Protein AF-A0A2V7JCJ3-F1 (afdb_monomer_lite)

Structure (mmCIF, N/CA/C/O backbone):
data_AF-A0A2V7JCJ3-F1
#
_entry.id   AF-A0A2V7JCJ3-F1
#
loop_
_atom_site.group_PDB
_atom_site.id
_atom_site.type_symbol
_atom_site.label_atom_id
_atom_site.label_alt_id
_atom_site.label_comp_id
_atom_site.label_asym_id
_atom_site.label_entity_id
_atom_site.label_seq_id
_atom_site.pdbx_PDB_ins_code
_atom_site.Cartn_x
_atom_site.Cartn_y
_atom_site.Cartn_z
_atom_site.occupancy
_atom_site.B_iso_or_equiv
_atom_site.auth_seq_id
_atom_site.auth_comp_id
_atom_site.auth_asym_id
_atom_site.auth_atom_id
_atom_site.pdbx_PDB_model_num
ATOM 1 N N . ASP A 1 1 ? -1.821 -8.623 -9.725 1.00 82.00 1 ASP A N 1
ATOM 2 C CA . ASP A 1 1 ? -1.300 -7.242 -9.743 1.00 82.00 1 ASP A CA 1
ATOM 3 C C . ASP A 1 1 ? -2.432 -6.246 -9.888 1.00 82.00 1 ASP A C 1
ATOM 5 O O . ASP A 1 1 ? -3.437 -6.565 -10.519 1.00 82.00 1 ASP A O 1
ATOM 9 N N . VAL A 1 2 ? -2.290 -5.078 -9.264 1.00 89.31 2 VAL A N 1
ATOM 10 C CA . VAL A 1 2 ? -3.280 -3.993 -9.255 1.00 89.31 2 VAL A CA 1
ATOM 11 C C . VAL A 1 2 ? -2.652 -2.770 -9.913 1.00 89.31 2 VAL A C 1
ATOM 13 O O . VAL A 1 2 ? -1.606 -2.309 -9.464 1.00 89.31 2 VAL A O 1
ATOM 16 N N . ILE A 1 3 ? -3.286 -2.245 -10.962 1.00 91.06 3 ILE A N 1
ATOM 17 C CA . ILE A 1 3 ? -2.838 -1.043 -11.675 1.00 91.06 3 ILE A CA 1
ATOM 18 C C . ILE A 1 3 ? -3.999 -0.054 -11.702 1.00 91.06 3 ILE A C 1
ATOM 20 O O . I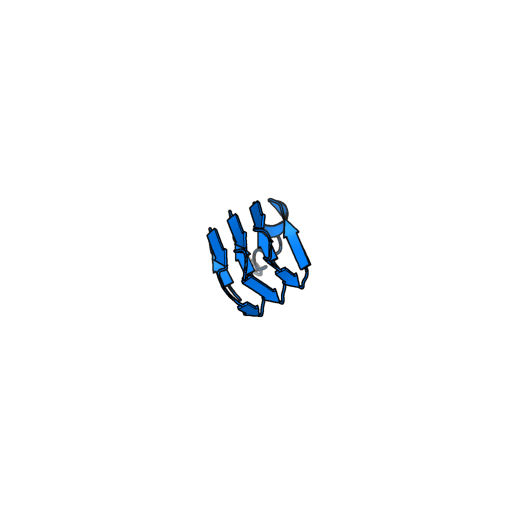LE A 1 3 ? -5.090 -0.388 -12.162 1.00 91.06 3 ILE A O 1
ATOM 24 N N . SER A 1 4 ? -3.777 1.153 -11.193 1.00 92.69 4 SER A N 1
ATOM 25 C CA . SER A 1 4 ? -4.782 2.218 -11.179 1.00 92.69 4 SER A CA 1
ATOM 26 C C . SER A 1 4 ? -4.116 3.593 -11.231 1.00 92.69 4 SER A C 1
ATOM 28 O O . SER A 1 4 ? -2.903 3.715 -11.122 1.00 92.69 4 SER A O 1
ATOM 30 N N . ARG A 1 5 ? -4.907 4.657 -11.367 1.00 92.50 5 ARG A N 1
ATOM 31 C CA . ARG A 1 5 ? -4.415 6.024 -11.122 1.00 92.50 5 ARG A CA 1
ATOM 32 C C . ARG A 1 5 ? -4.353 6.313 -9.626 1.00 92.50 5 ARG A C 1
ATOM 34 O O . ARG A 1 5 ? -3.335 6.770 -9.114 1.00 92.50 5 ARG A O 1
ATOM 41 N N . GLU A 1 6 ? -5.421 5.950 -8.924 1.00 94.62 6 GLU A N 1
ATOM 42 C CA . GLU A 1 6 ? -5.526 6.028 -7.471 1.00 94.62 6 GLU A CA 1
ATOM 43 C C . GLU A 1 6 ? -6.051 4.707 -6.901 1.00 94.62 6 GLU A C 1
ATOM 45 O O . GLU A 1 6 ? -6.864 4.029 -7.539 1.00 94.62 6 GLU A O 1
ATOM 50 N N . ALA A 1 7 ? -5.593 4.332 -5.706 1.00 94.12 7 ALA A N 1
ATOM 51 C CA . ALA A 1 7 ? -6.051 3.133 -5.010 1.00 94.12 7 ALA A CA 1
ATOM 52 C C . ALA A 1 7 ? -6.211 3.376 -3.504 1.00 94.12 7 ALA A C 1
ATOM 54 O O . ALA A 1 7 ? -5.353 3.989 -2.872 1.00 94.12 7 ALA A O 1
ATOM 55 N N . ILE A 1 8 ? -7.294 2.850 -2.930 1.00 95.56 8 ILE A N 1
ATOM 56 C CA . ILE A 1 8 ? -7.544 2.823 -1.485 1.00 95.56 8 ILE A CA 1
ATOM 57 C C . ILE A 1 8 ? -7.613 1.356 -1.070 1.00 95.56 8 ILE A C 1
ATOM 59 O O . ILE A 1 8 ? -8.415 0.594 -1.611 1.00 95.56 8 ILE A O 1
ATOM 63 N N . ILE A 1 9 ? -6.758 0.953 -0.137 1.00 95.06 9 ILE A N 1
ATOM 64 C CA . ILE A 1 9 ? -6.609 -0.427 0.308 1.00 95.06 9 ILE A CA 1
ATOM 65 C C . ILE A 1 9 ? -7.242 -0.569 1.688 1.00 95.06 9 ILE A C 1
ATOM 67 O O . ILE A 1 9 ? -6.730 -0.040 2.670 1.00 95.06 9 ILE A O 1
ATOM 71 N N . GLY A 1 10 ? -8.362 -1.291 1.744 1.00 94.62 10 GLY A N 1
ATOM 72 C CA . GLY A 1 10 ? -9.155 -1.526 2.958 1.00 94.62 10 GLY A CA 1
ATOM 73 C C . GLY A 1 10 ? -9.118 -2.956 3.488 1.00 94.62 10 GLY A C 1
ATOM 74 O O . GLY A 1 10 ? -9.993 -3.353 4.249 1.00 94.62 10 GLY A O 1
ATOM 75 N N . GLY A 1 11 ? -8.152 -3.760 3.050 1.00 93.81 11 GLY A N 1
ATOM 76 C CA . GLY A 1 11 ? -8.061 -5.172 3.408 1.00 93.81 11 GLY A CA 1
ATOM 77 C C . GLY A 1 11 ? -6.686 -5.739 3.097 1.00 93.81 11 GLY A C 1
ATOM 78 O O . GLY A 1 11 ? -5.696 -5.010 3.105 1.00 93.81 11 GLY A O 1
ATOM 79 N N . GLU A 1 12 ? -6.629 -7.035 2.812 1.00 95.06 12 GLU A N 1
ATOM 80 C CA . GLU A 1 12 ? -5.378 -7.714 2.491 1.00 95.06 12 GLU A CA 1
ATOM 81 C C . GLU A 1 12 ? -5.140 -7.763 0.976 1.00 95.06 12 GLU A C 1
ATOM 83 O O . GLU A 1 12 ? -6.008 -8.195 0.214 1.00 95.06 12 GLU A O 1
ATOM 88 N N . VAL A 1 13 ? -3.953 -7.352 0.530 1.00 94.19 13 VAL A N 1
ATOM 89 C CA . VAL A 1 13 ? -3.521 -7.467 -0.869 1.00 94.19 13 VAL A CA 1
ATOM 90 C C . VAL A 1 13 ? -2.236 -8.272 -0.933 1.00 94.19 13 VAL A C 1
ATOM 92 O O . VAL A 1 13 ? -1.275 -7.971 -0.234 1.00 94.19 13 VAL A O 1
ATOM 95 N N . ARG A 1 14 ? -2.199 -9.279 -1.809 1.00 94.81 14 ARG A N 1
ATOM 96 C CA . ARG A 1 14 ? -0.998 -10.067 -2.104 1.00 94.81 14 ARG A CA 1
ATOM 97 C C . ARG A 1 14 ? -0.604 -9.861 -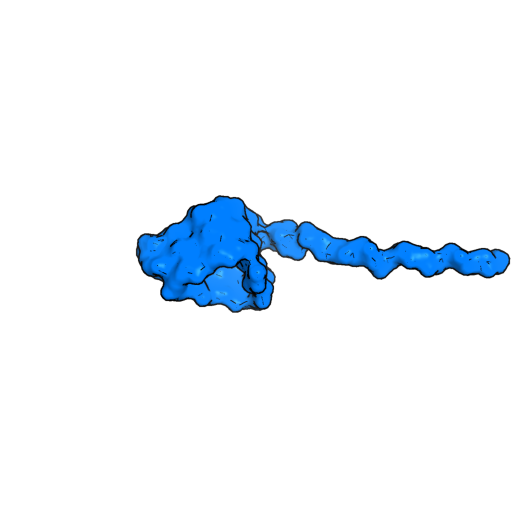3.561 1.00 94.81 14 ARG A C 1
ATOM 99 O O . ARG A 1 14 ? -1.358 -10.242 -4.455 1.00 94.81 14 ARG A O 1
ATOM 106 N N . GLY A 1 15 ? 0.559 -9.266 -3.792 1.00 92.81 15 GLY A N 1
ATOM 107 C CA . GLY A 1 15 ? 1.087 -8.959 -5.121 1.00 92.81 15 GLY A CA 1
ATOM 108 C C . GLY A 1 15 ? 1.448 -7.487 -5.294 1.00 92.81 15 GLY A C 1
ATOM 109 O O . GLY A 1 15 ? 1.440 -6.713 -4.339 1.00 92.81 15 GLY A O 1
ATOM 110 N N . SER A 1 16 ? 1.775 -7.112 -6.528 1.00 91.31 16 SER A N 1
ATOM 111 C CA . SER A 1 16 ? 2.274 -5.772 -6.833 1.00 91.31 16 SER A CA 1
ATOM 112 C C . SER A 1 16 ? 1.130 -4.775 -7.026 1.00 91.31 16 SER A C 1
ATOM 114 O O . SER A 1 16 ? 0.178 -5.047 -7.768 1.00 91.31 16 SER A O 1
ATOM 116 N N . ILE A 1 17 ? 1.234 -3.611 -6.383 1.00 92.75 17 ILE A N 1
ATOM 117 C CA . ILE A 1 17 ? 0.308 -2.483 -6.509 1.00 92.75 17 ILE A CA 1
ATOM 118 C C . ILE A 1 17 ? 1.041 -1.324 -7.172 1.00 92.75 17 ILE A C 1
ATOM 120 O O . ILE A 1 17 ? 2.063 -0.850 -6.677 1.00 92.75 17 ILE A O 1
ATOM 124 N N . ARG A 1 18 ? 0.483 -0.827 -8.270 1.00 92.38 18 ARG A N 1
ATOM 125 C CA . ARG A 1 18 ? 0.989 0.334 -8.989 1.00 92.38 18 ARG A CA 1
ATOM 126 C C . ARG A 1 18 ? -0.109 1.376 -9.121 1.00 92.38 18 ARG A C 1
ATOM 128 O O . ARG A 1 18 ? -1.160 1.097 -9.697 1.00 92.38 18 ARG A O 1
ATOM 135 N N . ALA A 1 19 ? 0.147 2.567 -8.593 1.00 93.06 19 ALA A N 1
ATOM 136 C CA . ALA A 1 19 ? -0.723 3.714 -8.773 1.00 93.06 19 ALA A CA 1
ATOM 137 C C . ALA A 1 19 ? 0.033 4.901 -9.360 1.00 93.06 19 ALA A C 1
ATOM 139 O O . ALA A 1 19 ? 1.069 5.303 -8.836 1.00 93.06 19 ALA A O 1
ATOM 140 N N . ASP A 1 20 ? -0.511 5.507 -10.409 1.00 90.81 20 ASP A N 1
ATOM 141 C CA . ASP A 1 20 ? 0.168 6.627 -11.063 1.00 90.81 20 ASP A CA 1
ATOM 142 C C . ASP A 1 20 ? 0.185 7.905 -10.210 1.00 90.81 20 ASP A C 1
ATOM 144 O O . ASP A 1 20 ? 1.025 8.782 -10.411 1.00 90.81 20 ASP A O 1
ATOM 148 N N . GLU A 1 21 ? -0.735 8.028 -9.250 1.00 92.31 21 GLU A N 1
ATOM 149 C CA . GLU A 1 21 ? -0.943 9.262 -8.500 1.00 92.31 21 GLU A CA 1
ATOM 150 C C . GLU A 1 21 ? -0.940 9.055 -6.983 1.00 92.31 21 GLU A C 1
ATOM 152 O O . GLU A 1 21 ? -0.109 9.656 -6.292 1.00 92.31 21 GLU A O 1
ATOM 157 N N . ARG A 1 22 ? -1.838 8.217 -6.450 1.00 93.50 22 ARG A N 1
ATOM 158 C CA . ARG A 1 22 ? -2.020 8.066 -4.998 1.00 93.50 22 ARG A CA 1
ATOM 159 C C . ARG A 1 22 ? -2.364 6.637 -4.580 1.00 93.50 22 ARG A C 1
ATOM 161 O O . ARG A 1 22 ? -3.253 6.019 -5.155 1.00 93.50 22 ARG A O 1
ATOM 168 N N . ILE A 1 23 ? -1.733 6.166 -3.505 1.00 95.50 23 ILE A N 1
ATOM 169 C CA . ILE A 1 23 ? -2.164 4.985 -2.744 1.00 95.50 23 ILE A CA 1
ATOM 170 C C . ILE A 1 23 ? -2.502 5.400 -1.316 1.00 95.50 23 ILE A C 1
ATOM 172 O O . ILE A 1 23 ? -1.752 6.145 -0.687 1.00 95.50 23 ILE A O 1
ATOM 176 N N . GLU A 1 24 ? -3.620 4.902 -0.803 1.00 95.69 24 GLU A N 1
ATOM 177 C CA . GLU A 1 24 ? -4.025 5.032 0.593 1.00 95.69 24 GLU A CA 1
ATOM 178 C C . GLU A 1 24 ? -4.173 3.653 1.234 1.00 95.69 24 GLU A C 1
ATOM 180 O O . GLU A 1 24 ? -4.962 2.833 0.778 1.00 95.69 24 GLU A O 1
ATOM 185 N N . ILE A 1 25 ? -3.412 3.408 2.294 1.00 95.94 25 ILE A N 1
ATOM 186 C CA . ILE A 1 25 ? -3.456 2.193 3.106 1.00 95.94 25 ILE A CA 1
ATOM 187 C C . ILE A 1 25 ? -4.289 2.512 4.349 1.00 95.94 25 ILE A C 1
ATOM 189 O O . ILE A 1 25 ? -3.909 3.376 5.142 1.00 95.94 25 ILE A O 1
ATOM 193 N N . GLN A 1 26 ? -5.445 1.863 4.494 1.00 97.25 26 GLN A N 1
ATOM 194 C CA . GLN A 1 26 ? -6.341 2.067 5.633 1.00 97.25 26 GLN A CA 1
ATOM 195 C C . GLN A 1 26 ? -5.829 1.371 6.903 1.00 97.25 26 GLN A C 1
ATOM 197 O O . GLN A 1 26 ? -4.993 0.470 6.846 1.00 97.25 26 GLN A O 1
ATOM 202 N N . SER A 1 27 ? -6.372 1.760 8.054 1.00 95.88 27 SER A N 1
ATOM 203 C CA . SER A 1 27 ? -5.909 1.356 9.390 1.00 95.88 27 SER A CA 1
ATOM 204 C C . SER A 1 27 ? -5.895 -0.145 9.703 1.00 95.88 27 SER A C 1
ATOM 206 O O . SER A 1 27 ? -5.242 -0.550 10.653 1.00 95.88 27 SER A O 1
ATOM 208 N N . THR A 1 28 ? -6.605 -0.989 8.954 1.00 93.94 28 THR A N 1
ATOM 209 C CA . THR A 1 28 ? -6.601 -2.456 9.150 1.00 93.94 28 THR A CA 1
ATOM 210 C C . THR A 1 28 ? -6.122 -3.211 7.915 1.00 93.94 28 THR A C 1
ATOM 212 O O . THR A 1 28 ? -6.391 -4.403 7.767 1.00 93.94 28 THR A O 1
ATOM 215 N N . SER A 1 29 ? -5.502 -2.505 6.972 1.00 96.00 29 SER A N 1
ATOM 216 C CA . SER A 1 29 ? -5.084 -3.087 5.702 1.00 96.00 29 SER A CA 1
ATOM 217 C C . SER A 1 29 ? -3.666 -3.641 5.767 1.00 96.00 29 SER A C 1
ATOM 219 O O . SER A 1 29 ? -2.814 -3.115 6.480 1.00 96.00 29 SER A O 1
ATOM 221 N N . VAL A 1 30 ? -3.427 -4.713 5.012 1.00 95.94 30 VAL A N 1
ATOM 222 C CA . VAL A 1 30 ? -2.136 -5.402 4.965 1.00 95.94 30 VAL A CA 1
ATOM 223 C C . VAL A 1 30 ? -1.759 -5.647 3.513 1.00 95.94 30 VAL A C 1
ATOM 225 O O . VAL A 1 30 ? -2.464 -6.333 2.775 1.00 95.94 30 VAL A O 1
ATOM 228 N N . VAL A 1 31 ? -0.631 -5.098 3.081 1.00 95.56 31 VAL A N 1
ATOM 229 C CA . VAL A 1 31 ? -0.098 -5.329 1.737 1.00 95.56 31 VAL A CA 1
ATOM 230 C C . VAL A 1 31 ? 1.109 -6.247 1.826 1.00 95.56 31 VAL A C 1
ATOM 232 O O . VAL A 1 31 ? 2.064 -5.947 2.527 1.00 95.56 31 VAL A O 1
ATOM 235 N N . HIS A 1 32 ? 1.089 -7.349 1.088 1.00 96.12 32 HIS A N 1
ATOM 236 C CA . HIS A 1 32 ? 2.216 -8.255 0.907 1.00 96.12 32 HIS A CA 1
ATOM 237 C C . HIS A 1 32 ? 2.693 -8.175 -0.543 1.00 96.12 32 HIS A C 1
ATOM 239 O O . HIS A 1 32 ? 2.116 -8.815 -1.426 1.00 96.12 32 HIS A O 1
ATOM 245 N N . GLY A 1 33 ? 3.736 -7.393 -0.799 1.00 93.81 33 GLY A N 1
ATOM 246 C CA . GLY A 1 33 ? 4.276 -7.202 -2.142 1.00 93.81 33 GLY A CA 1
ATOM 247 C C . GLY A 1 33 ? 4.800 -5.796 -2.393 1.00 93.81 33 GLY A C 1
ATOM 248 O O . GLY A 1 33 ? 4.961 -4.991 -1.475 1.00 93.81 33 GLY A O 1
ATOM 249 N N . ASP A 1 34 ? 5.081 -5.520 -3.661 1.00 92.44 34 ASP A N 1
ATOM 250 C CA . ASP A 1 34 ? 5.694 -4.267 -4.078 1.00 92.44 34 ASP A CA 1
ATOM 251 C C . ASP A 1 34 ? 4.642 -3.177 -4.289 1.00 92.44 34 ASP A C 1
ATOM 253 O O . ASP A 1 34 ? 3.612 -3.398 -4.925 1.00 92.44 34 ASP A O 1
ATOM 257 N N . VAL A 1 35 ? 4.922 -1.977 -3.786 1.00 93.25 35 VAL A N 1
ATOM 258 C CA . VAL A 1 35 ? 4.036 -0.815 -3.883 1.00 93.25 35 VAL A CA 1
ATOM 259 C C . VAL A 1 35 ? 4.755 0.301 -4.620 1.00 93.25 35 VAL A C 1
ATOM 261 O O . VAL A 1 35 ? 5.821 0.748 -4.201 1.00 93.25 35 VAL A O 1
ATOM 264 N N . VAL A 1 36 ? 4.163 0.773 -5.712 1.00 92.94 36 VAL A N 1
ATOM 265 C CA . VAL A 1 36 ? 4.690 1.859 -6.539 1.00 92.94 36 VAL A CA 1
ATOM 266 C C . VAL A 1 36 ? 3.657 2.975 -6.612 1.00 92.94 36 VAL A C 1
ATOM 268 O O . VAL A 1 36 ? 2.550 2.744 -7.096 1.00 92.94 36 VAL A O 1
ATOM 271 N N . ALA A 1 37 ? 4.004 4.179 -6.148 1.00 93.31 37 ALA A N 1
ATOM 272 C CA . ALA A 1 37 ? 3.123 5.345 -6.245 1.00 93.31 37 ALA A CA 1
ATOM 273 C C . ALA A 1 37 ? 3.862 6.683 -6.233 1.00 93.31 37 ALA A C 1
ATOM 275 O O . ALA A 1 37 ? 4.940 6.796 -5.664 1.00 93.31 37 ALA A O 1
ATOM 276 N N . LYS A 1 38 ? 3.259 7.752 -6.767 1.00 92.88 38 LYS A N 1
ATOM 277 C CA . LYS A 1 38 ? 3.797 9.111 -6.543 1.00 92.88 38 LYS A CA 1
ATOM 278 C C . LYS A 1 38 ? 3.588 9.573 -5.107 1.00 92.88 38 LYS A C 1
ATOM 280 O O . LYS A 1 38 ? 4.483 10.167 -4.513 1.00 92.88 38 LYS A O 1
ATOM 285 N N . ARG A 1 39 ? 2.399 9.313 -4.560 1.00 91.88 39 ARG A N 1
ATOM 286 C CA . ARG A 1 39 ? 2.002 9.693 -3.202 1.00 91.88 39 ARG A CA 1
ATOM 287 C C . ARG A 1 39 ? 1.474 8.473 -2.460 1.00 91.88 39 ARG A C 1
ATOM 289 O O . ARG A 1 39 ? 0.628 7.754 -2.985 1.00 91.88 39 ARG A O 1
ATOM 296 N N . LEU A 1 40 ? 1.942 8.274 -1.234 1.00 93.00 40 LEU A N 1
ATOM 297 C CA . LEU A 1 40 ? 1.471 7.220 -0.343 1.00 93.00 40 LEU A CA 1
ATOM 298 C C . LEU A 1 40 ? 0.955 7.848 0.950 1.00 93.00 40 LEU A C 1
ATOM 300 O O . LEU A 1 40 ? 1.653 8.644 1.577 1.00 93.00 40 LEU A O 1
ATOM 304 N N . LEU A 1 41 ? -0.256 7.471 1.346 1.00 94.38 41 LEU A N 1
ATOM 305 C CA . LEU A 1 41 ? -0.820 7.744 2.660 1.00 94.38 41 LEU A CA 1
ATOM 306 C C . LEU A 1 41 ? -0.967 6.411 3.391 1.00 94.38 41 LEU A C 1
ATOM 308 O O . LEU A 1 41 ? -1.593 5.494 2.867 1.00 94.38 41 LEU A O 1
ATOM 312 N N . VAL A 1 42 ? -0.416 6.310 4.597 1.00 93.88 42 VAL A N 1
ATOM 313 C CA . VAL A 1 42 ? -0.577 5.130 5.452 1.00 93.88 42 VAL A CA 1
ATOM 314 C C . VAL A 1 42 ? -1.243 5.572 6.740 1.00 93.88 42 VAL A C 1
ATOM 316 O O . VAL A 1 42 ? -0.729 6.446 7.438 1.00 93.88 42 VAL A O 1
ATOM 319 N N . GLN A 1 43 ? -2.416 5.011 7.018 1.00 96.44 43 GLN A N 1
ATOM 320 C CA . GLN A 1 43 ? -3.118 5.226 8.275 1.00 96.44 43 GLN A CA 1
ATOM 321 C C . GLN A 1 43 ? -2.491 4.381 9.390 1.00 96.44 43 GLN A C 1
ATOM 323 O O . GLN A 1 43 ? -1.881 3.344 9.135 1.00 96.44 43 GLN A O 1
ATOM 328 N N . GLU A 1 44 ? -2.660 4.815 10.638 1.00 94.12 44 GLU A N 1
ATOM 329 C CA . GLU A 1 44 ? -2.209 4.060 11.808 1.00 94.12 44 GLU A CA 1
ATOM 330 C C . GLU A 1 44 ? -2.845 2.659 11.827 1.00 94.12 44 GLU A C 1
ATOM 332 O O . GLU A 1 44 ? -4.066 2.534 11.738 1.00 94.12 44 GLU A O 1
ATOM 337 N N . GLY A 1 45 ? -2.006 1.621 11.905 1.00 93.00 45 GLY A N 1
ATOM 338 C CA . GLY A 1 45 ? -2.402 0.209 11.818 1.00 93.00 45 GLY A CA 1
ATOM 339 C C . GLY A 1 45 ? -2.350 -0.394 10.406 1.00 93.00 45 GLY A C 1
ATOM 340 O O . GLY A 1 45 ? -2.441 -1.610 10.261 1.00 93.00 45 GLY A O 1
ATOM 341 N N . GLY A 1 46 ? -2.154 0.425 9.369 1.00 95.38 46 GLY A N 1
ATOM 342 C CA . GLY A 1 46 ? -1.883 -0.056 8.019 1.00 95.38 46 GLY A CA 1
ATOM 343 C C . GLY A 1 46 ? -0.482 -0.657 7.903 1.00 95.38 46 GLY A C 1
ATOM 344 O O . GLY A 1 46 ? 0.507 -0.010 8.253 1.00 95.38 46 GLY A O 1
ATOM 345 N N . GLU A 1 47 ? -0.386 -1.873 7.371 1.00 94.75 47 GLU A N 1
ATOM 346 C CA . GLU A 1 47 ? 0.875 -2.598 7.220 1.00 94.75 47 GLU A CA 1
ATOM 347 C C . GLU A 1 47 ? 1.258 -2.788 5.752 1.00 94.75 47 GLU A C 1
ATOM 349 O O . GLU A 1 47 ? 0.443 -3.149 4.900 1.00 94.75 47 GLU A O 1
ATOM 354 N N . ILE A 1 48 ? 2.544 -2.593 5.460 1.00 94.75 48 ILE A N 1
ATOM 355 C CA . ILE A 1 48 ? 3.124 -2.863 4.146 1.00 94.75 48 ILE A CA 1
ATOM 356 C C . ILE A 1 48 ? 4.349 -3.752 4.338 1.00 94.75 48 ILE A C 1
ATOM 358 O O . ILE A 1 48 ? 5.343 -3.357 4.940 1.00 94.75 48 ILE A O 1
ATOM 362 N N . ASN A 1 49 ? 4.270 -4.952 3.784 1.00 94.25 49 ASN A N 1
ATOM 363 C CA . ASN A 1 49 ? 5.275 -5.997 3.832 1.00 94.25 49 ASN A CA 1
ATOM 364 C C . ASN A 1 49 ? 5.827 -6.217 2.416 1.00 94.25 49 ASN A C 1
ATOM 366 O O . ASN A 1 49 ? 5.348 -7.078 1.675 1.00 94.25 49 ASN A O 1
ATOM 370 N N . GLY A 1 50 ? 6.825 -5.424 2.026 1.00 93.00 50 GLY A N 1
ATOM 371 C CA . GLY A 1 50 ? 7.474 -5.531 0.718 1.00 93.00 50 GLY A CA 1
ATOM 372 C C . GLY A 1 50 ? 8.270 -4.284 0.348 1.00 93.00 50 GLY A C 1
ATOM 373 O O . GLY A 1 50 ? 8.678 -3.521 1.227 1.00 93.00 50 GLY A O 1
ATOM 374 N N . VAL A 1 51 ? 8.520 -4.081 -0.948 1.00 92.81 51 VAL A N 1
ATOM 375 C CA . VAL A 1 51 ? 9.295 -2.930 -1.425 1.00 92.81 51 VAL A CA 1
ATOM 376 C C . VAL A 1 51 ? 8.366 -1.780 -1.784 1.00 92.81 51 VAL A C 1
ATOM 378 O O . VAL A 1 51 ? 7.547 -1.884 -2.692 1.00 92.81 51 VAL A O 1
ATOM 381 N N . VAL A 1 52 ? 8.545 -0.641 -1.120 1.00 92.44 52 VAL A N 1
ATOM 382 C CA . VAL A 1 52 ? 7.830 0.595 -1.446 1.00 92.44 52 VAL A CA 1
ATOM 383 C C . VAL A 1 52 ? 8.733 1.497 -2.278 1.00 92.44 52 VAL A C 1
ATOM 385 O O . VAL A 1 52 ? 9.814 1.887 -1.838 1.00 92.44 52 VAL A O 1
ATOM 388 N N . ARG A 1 53 ? 8.282 1.856 -3.479 1.00 91.00 53 ARG A N 1
ATOM 389 C CA . ARG A 1 53 ? 8.937 2.829 -4.355 1.00 91.00 53 ARG A CA 1
ATOM 390 C C . ARG A 1 53 ? 8.019 4.031 -4.523 1.00 91.00 53 ARG A C 1
ATOM 392 O O . ARG A 1 53 ? 6.902 3.901 -5.020 1.00 91.00 53 ARG A O 1
ATOM 399 N N . MET A 1 54 ? 8.504 5.199 -4.109 1.00 89.31 54 MET A N 1
ATOM 400 C CA . MET A 1 54 ? 7.778 6.456 -4.249 1.00 89.31 54 MET A CA 1
ATOM 401 C C . MET A 1 54 ? 8.506 7.453 -5.141 1.00 89.31 54 MET A C 1
ATOM 403 O O . MET A 1 54 ? 9.734 7.502 -5.142 1.00 89.31 54 MET A O 1
ATOM 407 N N . GLY A 1 55 ? 7.737 8.270 -5.856 1.00 79.88 55 GLY A N 1
ATOM 408 C CA . GLY A 1 55 ? 8.244 9.369 -6.680 1.00 79.88 55 GLY A CA 1
ATOM 409 C C . GLY A 1 55 ? 7.936 9.210 -8.168 1.00 79.88 55 GLY A C 1
ATOM 410 O O . GLY A 1 55 ? 7.508 8.152 -8.621 1.00 79.88 55 GLY A O 1
ATOM 411 N N . GLU A 1 56 ? 8.144 10.280 -8.939 1.00 67.31 56 GLU A N 1
ATOM 412 C CA . GLU A 1 56 ? 7.843 10.309 -10.380 1.00 67.31 56 GLU A CA 1
ATOM 413 C C . GLU A 1 56 ? 8.628 9.258 -11.175 1.00 67.31 56 GLU A C 1
ATOM 415 O O . GLU A 1 56 ? 8.035 8.559 -11.991 1.00 67.31 56 GLU A O 1
ATOM 420 N N . THR A 1 57 ? 9.898 9.034 -10.831 1.00 63.53 57 THR A N 1
ATOM 421 C CA . THR A 1 57 ? 10.746 8.012 -11.468 1.00 63.53 57 THR A CA 1
ATOM 422 C C . THR A 1 57 ? 10.333 6.574 -11.144 1.00 63.53 57 THR A C 1
ATOM 424 O O . THR A 1 57 ? 10.669 5.652 -11.885 1.00 63.53 57 THR A O 1
ATOM 427 N N . ALA A 1 58 ? 9.565 6.338 -10.074 1.00 61.06 58 ALA A N 1
ATOM 428 C CA . ALA A 1 58 ? 9.120 4.987 -9.724 1.00 61.06 58 ALA A CA 1
ATOM 429 C C . ALA A 1 58 ? 8.126 4.412 -10.756 1.00 61.06 58 ALA A C 1
ATOM 431 O O . ALA A 1 58 ? 7.984 3.195 -10.874 1.00 61.06 58 ALA A O 1
ATOM 432 N N . LEU A 1 59 ? 7.474 5.284 -11.532 1.00 61.28 59 LEU A N 1
ATOM 433 C CA . LEU A 1 59 ? 6.546 4.927 -12.604 1.00 61.28 59 LEU A CA 1
ATOM 434 C C . LEU A 1 59 ? 7.216 4.867 -13.988 1.00 61.28 59 LEU A C 1
ATOM 436 O O . LEU A 1 59 ? 6.552 4.554 -14.971 1.00 61.28 59 LEU A O 1
ATOM 440 N N . GLU A 1 60 ? 8.520 5.114 -14.092 1.00 62.41 60 GLU A N 1
ATOM 441 C CA . GLU A 1 60 ? 9.238 5.134 -15.378 1.00 62.41 60 GLU A CA 1
ATOM 442 C C . GLU A 1 60 ? 10.022 3.853 -15.679 1.00 62.41 60 GLU A C 1
ATOM 444 O O . GLU A 1 60 ? 10.644 3.738 -16.733 1.00 62.41 60 GLU A O 1
ATOM 449 N N . SER A 1 61 ? 9.969 2.840 -14.812 1.00 52.22 61 SER A N 1
ATOM 450 C CA . SER A 1 61 ? 10.517 1.528 -15.163 1.00 52.22 61 SER A CA 1
ATOM 451 C C . SER A 1 61 ? 9.555 0.784 -16.103 1.00 52.22 61 SER A C 1
ATOM 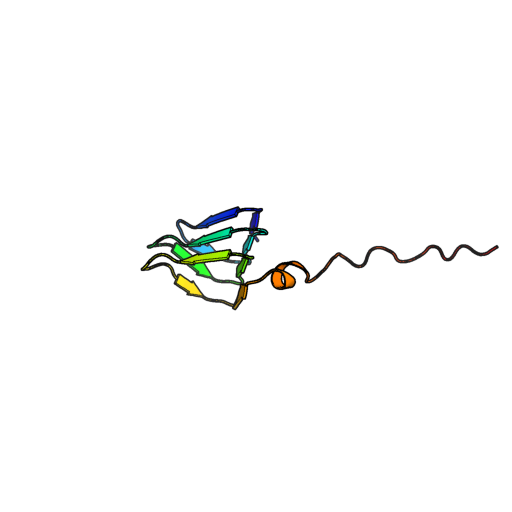453 O O . SER A 1 61 ? 8.545 0.241 -15.654 1.00 52.22 61 SER A O 1
ATOM 455 N N . GLU A 1 62 ? 9.948 0.818 -17.384 1.00 51.75 62 GLU A N 1
ATOM 456 C CA . GLU A 1 62 ? 9.530 0.057 -18.578 1.00 51.75 62 GLU A CA 1
ATOM 457 C C . GLU A 1 62 ? 8.340 0.592 -19.406 1.00 51.75 62 GLU A C 1
ATOM 459 O O . GLU A 1 62 ? 7.220 0.086 -19.312 1.00 51.75 62 GLU A O 1
ATOM 464 N N . PRO A 1 63 ? 8.576 1.515 -20.365 1.00 51.59 63 PRO A N 1
ATOM 465 C CA . PRO A 1 63 ? 7.968 1.346 -21.674 1.00 51.59 63 PRO A CA 1
ATOM 466 C C . PRO A 1 63 ? 8.572 0.081 -22.290 1.00 51.59 63 PRO A C 1
ATOM 468 O O . PRO A 1 63 ? 9.783 -0.018 -22.483 1.00 51.59 63 PRO A O 1
ATOM 471 N N . VAL A 1 64 ? 7.715 -0.896 -22.565 1.00 56.88 64 VAL A N 1
ATOM 472 C CA . VAL A 1 64 ? 8.042 -2.053 -23.394 1.00 56.88 64 VAL A CA 1
ATOM 473 C C . VAL A 1 64 ? 8.826 -1.611 -24.628 1.00 56.88 64 VAL A C 1
ATOM 475 O O . VAL A 1 64 ? 8.369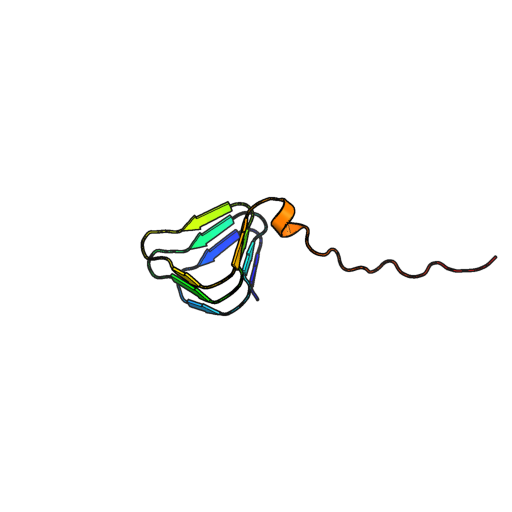 -0.817 -25.452 1.00 56.88 64 VAL A O 1
ATOM 478 N N . GLU A 1 65 ? 10.029 -2.154 -24.720 1.00 58.78 65 GLU A N 1
ATOM 479 C CA . GLU A 1 65 ? 10.903 -2.184 -25.876 1.00 58.78 65 GLU A CA 1
ATOM 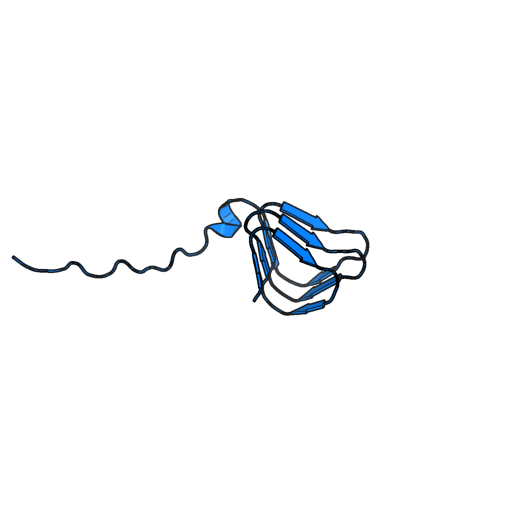480 C C . GLU A 1 65 ? 10.163 -2.853 -27.052 1.00 58.78 65 GLU A C 1
ATOM 482 O O . GLU A 1 65 ? 10.261 -4.053 -27.289 1.00 58.78 65 GLU A O 1
ATOM 487 N N . ALA A 1 66 ? 9.348 -2.077 -27.768 1.00 52.28 66 ALA A N 1
ATOM 488 C CA . ALA A 1 66 ? 8.632 -2.499 -28.970 1.00 52.28 66 ALA A CA 1
ATOM 489 C C . ALA A 1 66 ? 8.787 -1.449 -30.079 1.00 52.28 66 ALA A C 1
ATOM 491 O O . ALA A 1 66 ? 7.823 -0.857 -30.555 1.00 52.28 66 ALA A O 1
ATOM 492 N N . ALA A 1 67 ? 10.032 -1.226 -30.497 1.00 51.06 67 ALA A N 1
ATOM 493 C CA . ALA A 1 67 ? 10.353 -0.609 -31.782 1.00 51.06 67 ALA A CA 1
ATOM 494 C C . ALA A 1 67 ? 11.623 -1.253 -32.361 1.00 51.06 67 ALA A C 1
ATOM 496 O O . ALA A 1 67 ? 12.622 -0.589 -32.623 1.00 51.06 67 ALA A O 1
ATOM 497 N N . VAL A 1 68 ? 11.598 -2.579 -32.535 1.00 56.75 68 VAL A N 1
ATOM 498 C CA . VAL A 1 68 ? 12.586 -3.280 -33.362 1.00 56.75 68 VAL A CA 1
ATOM 499 C C . VAL A 1 68 ? 12.014 -3.466 -34.767 1.00 56.75 68 VAL A C 1
ATOM 501 O O . VAL A 1 68 ? 10.937 -4.031 -34.946 1.00 56.75 68 VAL A O 1
ATOM 504 N N . SER A 1 69 ? 12.827 -3.064 -35.745 1.00 56.12 69 SER A N 1
ATOM 505 C CA . SER A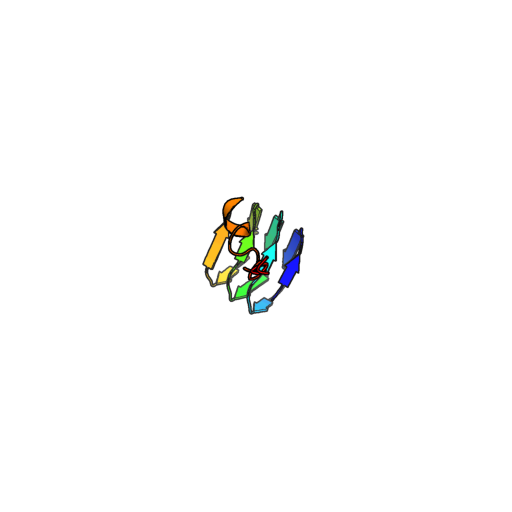 1 69 ? 12.795 -3.365 -37.183 1.00 56.12 69 SER A CA 1
ATOM 506 C C . SER A 1 69 ? 11.960 -2.468 -38.106 1.00 56.12 69 SER A C 1
ATOM 508 O O . SER A 1 69 ? 10.894 -2.835 -38.583 1.00 56.12 69 SER A O 1
ATOM 510 N N . GLU A 1 70 ? 12.580 -1.374 -38.553 1.00 53.94 70 GLU A N 1
ATOM 511 C CA . GLU A 1 70 ? 12.433 -0.957 -39.952 1.00 53.94 70 GLU A CA 1
ATOM 512 C C . GLU A 1 70 ? 13.799 -0.966 -40.641 1.00 53.94 70 GLU A C 1
ATOM 514 O O . GLU A 1 70 ? 14.352 0.031 -41.086 1.00 53.94 70 GLU A O 1
ATOM 519 N N . GLN A 1 71 ? 14.363 -2.173 -40.701 1.00 58.00 71 GLN A N 1
ATOM 520 C CA . GLN A 1 71 ? 15.459 -2.511 -41.593 1.00 58.00 71 GLN A CA 1
ATOM 521 C C . GLN A 1 71 ? 14.839 -3.033 -42.892 1.00 58.00 71 GLN A C 1
ATOM 523 O O . GLN A 1 71 ? 14.773 -4.235 -43.141 1.00 58.00 71 GLN A O 1
ATOM 528 N N . ARG A 1 72 ? 14.312 -2.118 -43.710 1.00 58.81 72 ARG A N 1
ATOM 529 C CA . ARG A 1 72 ? 13.994 -2.389 -45.113 1.00 58.81 72 ARG A CA 1
ATOM 530 C C . ARG A 1 72 ? 14.922 -1.561 -45.988 1.00 58.81 72 ARG A C 1
ATOM 532 O O . ARG A 1 72 ? 14.665 -0.406 -46.286 1.00 58.81 72 ARG A O 1
ATOM 539 N N . SER A 1 73 ? 16.027 -2.220 -46.327 1.00 64.56 73 SER A N 1
ATOM 540 C CA . SER A 1 73 ? 16.728 -2.159 -47.610 1.00 64.56 73 SER A CA 1
ATOM 541 C C . SER A 1 73 ? 16.004 -1.347 -48.688 1.00 64.56 73 SER A C 1
ATOM 543 O O . SER A 1 73 ? 14.910 -1.744 -49.088 1.00 64.56 73 SER A O 1
ATOM 545 N N . TYR A 1 74 ? 16.666 -0.318 -49.215 1.00 54.44 74 TYR A N 1
ATOM 546 C CA . TYR A 1 74 ? 16.682 0.024 -50.640 1.00 54.44 74 TYR A CA 1
ATOM 547 C C . TYR A 1 74 ? 17.955 0.804 -50.966 1.00 54.44 74 TYR A C 1
ATOM 549 O O . TYR A 1 74 ? 18.371 1.619 -50.113 1.00 54.44 74 TYR A O 1
#

pLDDT: mean 84.08, std 16.0, range [51.06, 97.25]

Secondary structure (DSSP, 8-state):
-EEEEEEEE-SEEES-EEEEEEEEE-TT-EEES-EEEEEEEE-TT-EEES-EEESGGGG-S-------------

Foldseek 3Di:
DAEEQEEEFDAEAEEEHAHAAEYEFDQCYEYHYEYEHQYYHYDNNGYYHYHYDYRNVSVVPDPDPPDPDPPDDD

Sequence (74 aa):
DVISREAIIGGEVRGSIRADERIEIQSTSVVHGDVVAKRLLVQEGGEINGVVRMGETALESEPVEAAVSEQRSY

Radius of gyration: 16.53 Å; chains: 1; bounding box: 26×20×62 Å